Protein AF-A0A969BZ22-F1 (afdb_monomer_lite)

Sequence (84 aa):
MTLTLNLPPDIETLLVQRAERTGQELSSLAIALLSVGLSSEGDDFFDAVAGIQRGLDDFEAGQFSSLGDFVAEQNQKYGLKLEA

Structure (mmCIF, N/CA/C/O backbone):
data_AF-A0A969BZ22-F1
#
_entry.id   AF-A0A969BZ22-F1
#
loop_
_atom_site.group_PDB
_atom_site.id
_atom_site.type_symbol
_atom_site.label_atom_id
_atom_site.label_alt_id
_atom_site.label_comp_id
_atom_site.label_asym_id
_atom_site.label_entity_id
_atom_site.label_seq_id
_atom_site.pdbx_PDB_ins_code
_atom_site.Cartn_x
_atom_site.Cartn_y
_atom_site.Cartn_z
_atom_site.occupancy
_atom_site.B_iso_or_equiv
_atom_site.auth_seq_id
_atom_site.auth_comp_id
_atom_site.auth_asym_id
_atom_site.auth_atom_id
_atom_site.pdbx_PDB_model_num
ATOM 1 N N . MET A 1 1 ? -24.599 10.091 14.004 1.00 81.25 1 MET A N 1
ATOM 2 C CA . MET A 1 1 ? -25.046 8.682 14.061 1.00 81.25 1 MET A CA 1
ATOM 3 C C . MET A 1 1 ? -23.977 7.916 14.828 1.00 81.25 1 MET A C 1
ATOM 5 O O . MET A 1 1 ? -22.813 8.246 14.640 1.00 81.25 1 MET A O 1
ATOM 9 N N . THR A 1 2 ? -24.336 6.985 15.710 1.00 83.38 2 THR A N 1
ATOM 10 C CA . THR A 1 2 ? -23.356 6.241 16.523 1.00 83.38 2 THR A CA 1
ATOM 11 C C . THR A 1 2 ? -23.211 4.834 15.959 1.00 83.38 2 THR A C 1
ATOM 13 O O . THR A 1 2 ? -24.218 4.160 15.759 1.00 83.38 2 THR A O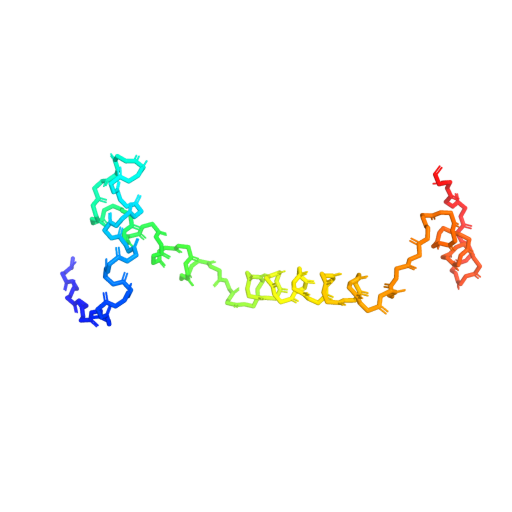 1
ATOM 16 N N . LEU A 1 3 ? -21.975 4.412 15.689 1.00 84.00 3 LEU A N 1
ATOM 17 C CA . LEU A 1 3 ? -21.635 3.075 15.206 1.00 84.00 3 LEU A CA 1
ATOM 18 C C . LEU A 1 3 ? -20.736 2.400 16.244 1.00 84.00 3 LEU A C 1
ATOM 20 O O . LEU A 1 3 ? -19.728 2.976 16.647 1.00 84.00 3 LEU A O 1
ATOM 24 N N . THR A 1 4 ? -21.093 1.189 16.663 1.00 90.94 4 THR A N 1
ATOM 25 C CA . THR A 1 4 ? -20.273 0.362 17.556 1.00 90.94 4 THR A CA 1
ATOM 26 C C . THR A 1 4 ? -19.696 -0.791 16.747 1.00 90.94 4 THR A C 1
ATOM 28 O O . THR A 1 4 ? -20.446 -1.547 16.132 1.00 90.94 4 THR A O 1
ATOM 31 N N . LEU A 1 5 ? -18.369 -0.910 16.733 1.00 86.50 5 LEU A N 1
ATOM 32 C CA . LEU A 1 5 ? -17.644 -1.969 16.037 1.00 86.50 5 LEU A CA 1
ATOM 33 C C . LEU A 1 5 ? -17.026 -2.907 17.068 1.00 86.50 5 LEU A C 1
ATOM 35 O O . LEU A 1 5 ? -16.392 -2.443 18.012 1.00 86.50 5 LEU A O 1
ATOM 39 N N . ASN A 1 6 ? -17.193 -4.213 16.871 1.00 93.06 6 ASN A N 1
ATOM 40 C CA . ASN A 1 6 ? -16.467 -5.217 17.638 1.00 93.06 6 ASN A CA 1
ATOM 41 C C . ASN A 1 6 ? -15.229 -5.610 16.830 1.00 93.06 6 ASN A C 1
ATOM 43 O O . ASN A 1 6 ? -15.351 -6.253 15.786 1.00 93.06 6 ASN A O 1
ATOM 47 N N . LEU A 1 7 ? -14.057 -5.157 17.269 1.00 90.31 7 LEU A N 1
ATOM 48 C CA . LEU A 1 7 ? -12.801 -5.409 16.571 1.00 90.31 7 LEU A CA 1
ATOM 49 C C . LEU A 1 7 ? -12.181 -6.728 17.052 1.00 90.31 7 LEU A C 1
ATOM 51 O O . LEU A 1 7 ? -12.279 -7.051 18.237 1.00 90.31 7 LEU A O 1
ATOM 55 N N . PRO A 1 8 ? -11.517 -7.496 16.171 1.00 94.88 8 PRO A N 1
ATOM 56 C CA . PRO A 1 8 ? -10.632 -8.563 16.618 1.00 94.88 8 PRO A CA 1
ATOM 57 C C . PRO A 1 8 ? -9.542 -7.999 17.552 1.00 94.88 8 PRO A C 1
ATOM 59 O O . PRO A 1 8 ? -9.036 -6.908 17.264 1.00 94.88 8 PRO A O 1
ATOM 62 N N . PRO A 1 9 ? -9.130 -8.725 18.612 1.00 92.31 9 PRO A N 1
ATOM 63 C CA . PRO A 1 9 ? -8.173 -8.220 19.607 1.00 92.31 9 PRO A CA 1
ATOM 64 C C . PRO A 1 9 ? -6.861 -7.693 19.009 1.00 92.31 9 PRO A C 1
ATOM 66 O O . PRO A 1 9 ? -6.320 -6.681 19.457 1.00 92.31 9 PRO A O 1
ATOM 69 N N . ASP A 1 10 ? -6.371 -8.341 17.952 1.00 93.62 10 ASP A N 1
ATOM 70 C CA . ASP A 1 10 ? -5.130 -7.950 17.279 1.00 93.62 10 ASP A CA 1
ATOM 71 C C . ASP A 1 10 ? -5.273 -6.601 16.556 1.00 93.62 10 ASP A C 1
ATOM 73 O O . ASP A 1 10 ? -4.371 -5.763 16.588 1.00 93.62 10 ASP A O 1
ATOM 77 N N . ILE A 1 11 ? -6.436 -6.352 15.945 1.00 92.81 11 ILE A N 1
ATOM 78 C CA . ILE A 1 11 ? -6.732 -5.099 15.240 1.00 92.81 11 ILE A CA 1
ATOM 79 C C . ILE A 1 11 ? -6.921 -3.955 16.232 1.00 92.81 11 ILE A C 1
ATOM 81 O O . ILE A 1 11 ? -6.417 -2.856 16.002 1.00 92.81 11 ILE A O 1
ATOM 85 N N . GLU A 1 12 ? -7.610 -4.211 17.344 1.00 94.19 12 GLU A N 1
ATOM 86 C CA . GLU A 1 12 ? -7.749 -3.239 18.429 1.00 94.19 12 GLU A CA 1
ATOM 87 C C . GLU A 1 12 ? -6.376 -2.840 18.984 1.00 94.19 12 GLU A C 1
ATOM 89 O O . GLU A 1 12 ? -6.063 -1.651 19.070 1.00 94.19 12 GLU A O 1
ATOM 94 N N . THR A 1 13 ? -5.518 -3.826 19.258 1.00 95.44 13 THR A N 1
ATOM 95 C CA . THR A 1 13 ? -4.152 -3.602 19.752 1.00 95.44 13 THR A CA 1
ATOM 96 C C . THR A 1 13 ? -3.341 -2.734 18.788 1.00 95.44 13 THR A C 1
ATOM 98 O O . THR A 1 13 ? -2.715 -1.759 19.209 1.00 95.44 13 THR A O 1
ATOM 101 N N . LEU A 1 14 ? -3.378 -3.037 17.486 1.00 94.69 14 LEU A N 1
ATOM 102 C CA . LEU A 1 14 ? -2.685 -2.246 16.463 1.00 94.69 14 LEU A CA 1
ATOM 103 C C . LEU A 1 14 ? -3.209 -0.809 16.381 1.00 94.69 14 LEU A C 1
ATOM 105 O O . LEU A 1 14 ? -2.424 0.131 16.221 1.00 94.69 14 LEU A O 1
ATOM 109 N N . LEU A 1 15 ? -4.526 -0.626 16.487 1.00 93.75 15 LEU A N 1
ATOM 110 C CA . LEU A 1 15 ? -5.150 0.691 16.438 1.00 93.75 15 LEU A CA 1
ATOM 111 C C . LEU A 1 15 ? -4.724 1.547 17.639 1.00 93.75 15 LEU A C 1
ATOM 113 O O . LEU A 1 15 ? -4.341 2.703 17.448 1.00 93.75 15 LEU A O 1
ATOM 117 N N . VAL A 1 16 ? -4.720 0.967 18.845 1.00 95.50 16 VAL A N 1
ATOM 118 C CA . VAL A 1 16 ? -4.270 1.630 20.080 1.00 95.50 16 VAL A CA 1
ATOM 119 C C . VAL A 1 16 ? -2.795 2.014 19.992 1.00 95.50 16 VAL A C 1
ATOM 121 O O . VAL A 1 16 ? -2.461 3.187 20.148 1.00 95.50 16 VAL A O 1
ATOM 124 N N . GLN A 1 17 ? -1.915 1.075 19.638 1.00 96.12 17 GLN A N 1
ATOM 125 C CA . GLN A 1 17 ? -0.479 1.353 19.505 1.00 96.12 17 GLN A CA 1
ATOM 126 C C . GLN A 1 17 ? -0.198 2.459 18.484 1.00 96.12 17 GLN A C 1
ATOM 128 O O . GLN A 1 17 ? 0.678 3.308 18.674 1.00 96.12 17 GLN A O 1
ATOM 133 N N . ARG A 1 18 ? -0.938 2.473 17.371 1.00 94.19 18 ARG A N 1
ATOM 134 C CA . ARG A 1 18 ? -0.783 3.503 16.344 1.00 94.19 18 ARG A CA 1
ATOM 135 C C . ARG A 1 18 ? -1.272 4.867 16.828 1.00 94.19 18 ARG A C 1
ATOM 137 O O . ARG A 1 18 ? -0.609 5.859 16.520 1.00 94.19 18 ARG A O 1
ATOM 144 N N . ALA A 1 19 ? -2.375 4.921 17.573 1.00 95.19 19 ALA A N 1
ATOM 145 C CA . ALA A 1 19 ? -2.882 6.145 18.190 1.00 95.19 19 ALA A CA 1
ATOM 146 C C . ALA A 1 19 ? -1.854 6.734 19.169 1.00 95.19 19 ALA A C 1
ATOM 148 O O . ALA A 1 19 ? -1.469 7.894 19.027 1.00 95.19 19 ALA A O 1
ATOM 149 N N . GLU A 1 20 ? -1.304 5.906 20.061 1.00 95.50 20 GLU A N 1
ATOM 150 C CA . GLU A 1 20 ? -0.257 6.302 21.013 1.00 95.50 20 GLU A CA 1
ATOM 151 C C . GLU A 1 20 ? 0.995 6.828 20.304 1.00 95.50 20 GLU A C 1
ATOM 153 O O . GLU A 1 20 ? 1.473 7.924 20.598 1.00 95.50 20 GLU A O 1
ATOM 158 N N . ARG A 1 21 ? 1.497 6.089 19.306 1.00 94.25 21 ARG A N 1
ATOM 159 C CA . ARG A 1 21 ? 2.702 6.466 18.549 1.00 94.25 21 ARG A CA 1
ATOM 160 C C . ARG A 1 21 ? 2.554 7.801 17.817 1.00 94.25 21 ARG A C 1
ATOM 162 O O . ARG A 1 21 ? 3.545 8.485 17.579 1.00 94.25 21 ARG A O 1
ATOM 169 N N . THR A 1 22 ? 1.340 8.138 17.396 1.00 88.94 22 THR A N 1
ATOM 170 C CA . THR A 1 22 ? 1.057 9.345 16.605 1.00 88.94 22 THR A CA 1
ATOM 171 C C . THR A 1 22 ? 0.497 10.494 17.441 1.00 88.94 22 THR A C 1
ATOM 173 O O . THR A 1 22 ? 0.325 11.589 16.908 1.00 88.94 22 THR A O 1
ATOM 176 N N . GLY A 1 23 ? 0.233 10.270 18.735 1.00 93.75 23 GLY A N 1
ATOM 177 C CA . GLY A 1 23 ? -0.417 11.242 19.615 1.00 93.75 23 GLY A CA 1
ATOM 178 C C . GLY A 1 23 ? -1.843 11.594 19.179 1.00 93.75 23 GLY A C 1
ATOM 179 O O . GLY A 1 23 ? -2.315 12.692 19.464 1.00 93.75 23 GLY A O 1
ATOM 180 N N . GLN A 1 24 ? -2.506 10.707 18.432 1.00 92.38 24 GLN A N 1
ATOM 181 C CA . GLN A 1 24 ? -3.853 10.927 17.912 1.00 92.38 24 GLN A CA 1
ATOM 182 C C . GLN A 1 24 ? -4.900 10.280 18.817 1.00 92.38 24 GLN A C 1
ATOM 184 O O . GLN A 1 24 ? -4.691 9.195 19.350 1.00 92.38 24 GLN A O 1
ATOM 189 N N . GLU A 1 25 ? -6.068 10.910 18.921 1.00 95.38 25 GLU A N 1
ATOM 190 C CA . GLU A 1 25 ? -7.238 10.294 19.549 1.00 95.38 25 GLU A CA 1
ATOM 191 C C . GLU A 1 25 ? -7.682 9.048 18.771 1.00 95.38 25 GLU A C 1
ATOM 193 O O . GLU A 1 25 ? -7.784 9.071 17.539 1.00 95.38 25 GLU A O 1
ATOM 198 N N . LEU A 1 26 ? -8.003 7.975 19.500 1.00 92.25 26 LEU A N 1
ATOM 199 C CA . LEU A 1 26 ? -8.361 6.674 18.924 1.00 92.25 26 LEU A CA 1
ATOM 200 C C . LEU A 1 26 ? -9.553 6.777 17.961 1.00 92.25 26 LEU A C 1
ATOM 202 O O . LEU A 1 26 ? -9.546 6.187 16.882 1.00 92.25 26 LEU A O 1
ATOM 206 N N . SER A 1 27 ? -10.562 7.569 18.332 1.00 90.88 27 SER A N 1
ATOM 207 C CA . SER A 1 27 ? -11.762 7.807 17.523 1.00 90.88 27 SER A CA 1
ATOM 208 C C . SER A 1 27 ? -11.443 8.549 16.223 1.00 90.88 27 SER A C 1
ATOM 210 O O . SER A 1 27 ? -11.918 8.155 15.159 1.00 90.88 27 SER A O 1
ATOM 212 N N . SER A 1 28 ? -10.593 9.575 16.284 1.00 89.94 28 SER A N 1
ATOM 213 C CA . SER A 1 28 ? -10.144 10.337 15.115 1.00 89.94 28 SER A CA 1
ATOM 214 C C . SER A 1 28 ? -9.340 9.466 14.151 1.00 89.94 28 SER A C 1
ATOM 216 O O . SER A 1 28 ? -9.570 9.511 12.942 1.00 89.94 28 SER A O 1
ATOM 218 N N . LEU A 1 29 ? -8.439 8.628 14.676 1.00 92.94 29 LEU A N 1
ATOM 219 C CA . LEU A 1 29 ? -7.676 7.671 13.874 1.00 92.94 29 LEU A CA 1
ATOM 220 C C . LEU A 1 29 ? -8.592 6.626 13.220 1.00 92.94 29 LEU A C 1
ATOM 222 O O . LEU A 1 29 ? -8.459 6.359 12.027 1.00 92.94 29 LEU A O 1
ATOM 226 N N . ALA A 1 30 ? -9.544 6.065 13.971 1.00 91.75 30 ALA A N 1
ATOM 227 C CA . ALA A 1 30 ? -10.501 5.092 13.447 1.00 91.75 30 ALA A CA 1
ATOM 228 C C . ALA A 1 30 ? -11.346 5.679 12.305 1.00 91.75 30 ALA A C 1
ATOM 230 O O . ALA A 1 30 ? -11.496 5.047 11.261 1.00 91.75 30 ALA A O 1
ATOM 231 N N . ILE A 1 31 ? -11.849 6.909 12.469 1.00 91.00 31 ILE A N 1
ATOM 232 C CA . ILE A 1 31 ? -12.617 7.610 11.431 1.00 91.00 31 ILE A CA 1
ATOM 233 C C . ILE A 1 31 ? -11.756 7.860 10.194 1.00 91.00 31 ILE A C 1
ATOM 235 O O . ILE A 1 31 ? -12.227 7.636 9.082 1.00 91.00 31 ILE A O 1
ATOM 239 N N . ALA A 1 32 ? -10.506 8.295 10.361 1.00 87.44 32 ALA A N 1
ATOM 240 C CA . ALA A 1 32 ? -9.603 8.514 9.237 1.00 87.44 32 ALA A CA 1
ATOM 241 C C . ALA A 1 32 ? -9.342 7.216 8.455 1.00 87.44 32 ALA A C 1
ATOM 243 O O . ALA A 1 32 ? -9.440 7.214 7.232 1.00 87.44 32 ALA A O 1
ATOM 244 N N . LEU A 1 33 ? -9.079 6.103 9.147 1.00 88.38 33 LEU A N 1
ATOM 245 C CA . LEU A 1 33 ? -8.850 4.800 8.512 1.00 88.38 33 LEU A CA 1
ATOM 246 C C . LEU A 1 33 ? -10.097 4.275 7.793 1.00 88.38 33 LEU A C 1
ATOM 248 O O . LEU A 1 33 ? -9.992 3.807 6.662 1.00 88.38 33 LEU A O 1
ATOM 252 N N . LEU A 1 34 ? -11.274 4.401 8.413 1.00 88.12 34 LEU A N 1
ATOM 253 C CA . LEU A 1 34 ? -12.548 4.076 7.767 1.00 88.12 34 LEU A CA 1
ATOM 254 C C . LEU A 1 34 ? -12.792 4.965 6.548 1.00 88.12 34 LEU A C 1
ATOM 256 O O . LEU A 1 34 ? -13.230 4.472 5.518 1.00 88.12 34 LEU A O 1
ATOM 260 N N . SER A 1 35 ? -12.475 6.258 6.640 1.00 85.62 35 SER A N 1
ATOM 261 C CA . SER A 1 35 ? -12.637 7.191 5.523 1.00 85.62 35 SER A CA 1
ATOM 262 C C . SER A 1 35 ? -11.730 6.807 4.363 1.00 85.62 35 SER A C 1
ATOM 264 O O . SER A 1 35 ? -12.209 6.741 3.244 1.00 85.62 35 SER A O 1
ATOM 266 N N . VAL A 1 36 ? -10.461 6.477 4.628 1.00 82.56 36 VAL A N 1
ATOM 267 C CA . VAL A 1 36 ? -9.519 5.999 3.605 1.00 82.56 36 VAL A CA 1
ATOM 268 C C . VAL A 1 36 ? -10.041 4.724 2.949 1.00 82.56 36 VAL A C 1
ATOM 270 O O . VAL A 1 36 ? -10.175 4.697 1.729 1.00 82.56 36 VAL A O 1
ATOM 273 N N . GLY A 1 37 ? -10.409 3.715 3.745 1.00 79.31 37 GLY A N 1
ATOM 274 C CA . GLY A 1 37 ? -10.890 2.432 3.227 1.00 79.31 37 GLY A CA 1
ATOM 275 C C . GLY A 1 37 ? -12.214 2.520 2.461 1.00 79.31 37 GLY A C 1
ATOM 276 O O . GLY A 1 37 ? -12.431 1.743 1.541 1.00 79.31 37 GLY A O 1
ATOM 277 N N . LEU A 1 38 ? -13.089 3.466 2.814 1.00 80.94 38 LEU A N 1
ATOM 278 C CA . LEU A 1 38 ? -14.352 3.711 2.108 1.00 80.94 38 LEU A CA 1
ATOM 279 C C . LEU A 1 38 ? -14.202 4.679 0.922 1.00 80.94 38 LEU A C 1
ATOM 281 O O . LEU A 1 38 ? -15.069 4.696 0.054 1.00 80.94 38 LEU A O 1
ATOM 285 N N . SER A 1 39 ? -13.151 5.510 0.903 1.00 72.75 39 SER A N 1
ATOM 286 C CA . SER A 1 39 ? -12.871 6.476 -0.172 1.00 72.75 39 SER A CA 1
ATOM 287 C C . SER A 1 39 ? -12.032 5.907 -1.306 1.00 72.75 39 SER A C 1
ATOM 289 O O . SER A 1 39 ? -12.090 6.443 -2.410 1.00 72.75 39 SER A O 1
ATOM 291 N N . SER A 1 40 ? -11.251 4.851 -1.057 1.00 64.44 40 SER A N 1
ATOM 292 C CA . SER A 1 40 ? -10.690 4.094 -2.165 1.00 64.44 40 SER A CA 1
ATOM 293 C C . SER A 1 40 ? -11.852 3.371 -2.830 1.00 64.44 40 SER A C 1
ATOM 295 O O . SER A 1 40 ? -12.491 2.530 -2.194 1.00 64.44 40 SER A O 1
ATOM 297 N N . GLU A 1 41 ? -12.121 3.662 -4.101 1.00 62.69 41 GLU A N 1
ATOM 298 C CA . GLU A 1 41 ? -12.682 2.630 -4.970 1.00 62.69 41 GLU A CA 1
ATOM 299 C C . GLU A 1 41 ? -11.742 1.432 -4.791 1.00 62.69 41 GLU A C 1
ATOM 301 O O . GLU A 1 41 ? -10.544 1.565 -5.025 1.00 62.69 41 GLU A O 1
ATOM 306 N N . GLY A 1 42 ? -12.234 0.361 -4.160 1.00 58.12 42 GLY A N 1
ATOM 307 C CA . GLY A 1 42 ? -11.433 -0.606 -3.395 1.00 58.12 42 GLY A CA 1
ATOM 308 C C . GLY A 1 42 ? -10.339 -1.356 -4.159 1.00 58.12 42 GLY A C 1
ATOM 309 O O . GLY A 1 42 ? -9.660 -2.178 -3.558 1.00 58.12 42 GLY A O 1
ATOM 310 N N . ASP A 1 43 ? -10.138 -1.062 -5.434 1.00 60.94 43 ASP A N 1
ATOM 311 C CA . ASP A 1 43 ? -9.169 -1.720 -6.293 1.00 60.94 43 ASP A CA 1
ATOM 312 C C . ASP A 1 43 ? -7.810 -0.994 -6.244 1.00 60.94 43 ASP A C 1
ATOM 314 O O . ASP A 1 43 ? -6.802 -1.631 -5.959 1.00 60.94 43 ASP A O 1
ATOM 318 N N . ASP A 1 44 ? -7.749 0.342 -6.331 1.00 74.06 44 ASP A N 1
ATOM 319 C CA . ASP A 1 44 ? -6.468 1.061 -6.497 1.00 74.06 44 ASP A CA 1
ATOM 320 C C . ASP A 1 44 ? -5.485 0.887 -5.324 1.00 74.06 44 ASP A C 1
ATOM 322 O O . ASP A 1 44 ? -4.279 0.723 -5.527 1.00 74.06 44 ASP A O 1
ATOM 326 N N . PHE A 1 45 ? -5.966 0.926 -4.075 1.00 75.44 45 PHE A N 1
ATOM 327 C CA . PHE A 1 45 ? -5.082 0.803 -2.908 1.00 75.44 45 PHE A CA 1
ATOM 328 C C . PHE A 1 45 ? -4.557 -0.625 -2.744 1.00 75.44 45 PHE A C 1
ATOM 330 O O . PHE A 1 45 ? -3.360 -0.826 -2.524 1.00 75.44 45 PHE A O 1
ATOM 337 N N . PHE A 1 46 ? -5.438 -1.621 -2.842 1.00 78.31 46 PHE A N 1
ATOM 338 C CA . PHE A 1 46 ? -5.041 -3.016 -2.682 1.00 78.31 46 PHE A CA 1
ATOM 339 C C . PHE A 1 46 ? -4.231 -3.508 -3.885 1.00 78.31 46 PHE A C 1
ATOM 341 O O . PHE A 1 46 ? -3.254 -4.228 -3.681 1.00 78.31 46 PHE A O 1
ATOM 348 N N . ASP A 1 47 ? -4.533 -3.040 -5.098 1.00 82.12 47 ASP A N 1
ATOM 349 C CA . ASP A 1 47 ? -3.737 -3.310 -6.297 1.00 82.12 47 ASP A CA 1
ATOM 350 C C . ASP A 1 47 ? -2.354 -2.665 -6.218 1.00 82.12 47 ASP A C 1
ATOM 352 O O . ASP A 1 47 ? -1.364 -3.293 -6.604 1.00 82.12 47 ASP A O 1
ATOM 356 N N . ALA A 1 48 ? -2.242 -1.453 -5.663 1.00 85.12 48 ALA A N 1
ATOM 357 C CA . ALA A 1 48 ? -0.946 -0.829 -5.410 1.00 85.12 48 ALA A CA 1
ATOM 358 C C . ALA A 1 48 ? -0.121 -1.642 -4.400 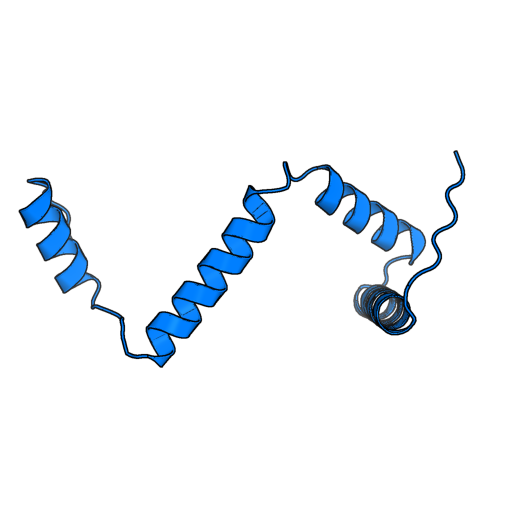1.00 85.12 48 ALA A C 1
ATOM 360 O O . ALA A 1 48 ? 1.052 -1.924 -4.651 1.00 85.12 48 ALA A O 1
ATOM 361 N N . VAL A 1 49 ? -0.727 -2.072 -3.286 1.00 85.56 49 VAL A N 1
ATOM 362 C CA . VAL A 1 49 ? -0.056 -2.923 -2.286 1.00 85.56 49 VAL A CA 1
ATOM 363 C C . VAL A 1 49 ? 0.375 -4.259 -2.902 1.00 85.56 49 VAL A C 1
ATOM 365 O O . VAL A 1 49 ? 1.525 -4.668 -2.736 1.00 85.56 49 VAL A O 1
ATOM 368 N N . ALA A 1 50 ? -0.502 -4.915 -3.665 1.00 86.50 50 ALA A N 1
ATOM 369 C CA . ALA A 1 50 ? -0.191 -6.163 -4.358 1.00 86.50 50 ALA A CA 1
ATOM 370 C C . ALA A 1 50 ? 0.888 -5.977 -5.440 1.00 86.50 50 ALA A C 1
ATOM 372 O O . ALA A 1 50 ? 1.729 -6.851 -5.644 1.00 86.50 50 ALA A O 1
ATOM 373 N N . GLY A 1 51 ? 0.894 -4.842 -6.141 1.00 91.81 51 GLY A N 1
ATOM 374 C CA . GLY A 1 51 ? 1.929 -4.470 -7.105 1.00 91.81 51 GLY A CA 1
ATOM 375 C C . GLY A 1 51 ? 3.302 -4.308 -6.458 1.00 91.81 51 GLY A C 1
ATOM 376 O O . GLY A 1 51 ? 4.277 -4.852 -6.970 1.00 91.81 51 GLY A O 1
ATOM 377 N N . ILE A 1 52 ? 3.370 -3.625 -5.311 1.00 92.12 52 ILE A N 1
ATOM 378 C CA . ILE A 1 52 ? 4.613 -3.466 -4.545 1.00 92.12 52 ILE A CA 1
ATOM 379 C C . ILE A 1 52 ? 5.143 -4.827 -4.098 1.00 92.12 52 ILE A C 1
ATOM 381 O O . ILE A 1 52 ? 6.317 -5.111 -4.320 1.00 92.12 52 ILE A O 1
ATOM 385 N N . GLN A 1 53 ? 4.291 -5.675 -3.509 1.00 92.31 53 GLN A N 1
ATOM 386 C CA . GLN A 1 53 ? 4.726 -6.990 -3.035 1.00 92.31 53 GLN A CA 1
ATOM 387 C C . GLN A 1 53 ? 5.257 -7.854 -4.183 1.00 92.31 53 GLN A C 1
ATOM 389 O O . GLN A 1 53 ? 6.341 -8.408 -4.057 1.00 92.31 53 GLN A O 1
ATOM 394 N N . ARG A 1 54 ? 4.564 -7.886 -5.331 1.00 95.31 54 ARG A N 1
ATOM 395 C CA . ARG A 1 54 ? 5.059 -8.587 -6.527 1.00 95.31 54 ARG A CA 1
ATOM 396 C C . ARG A 1 54 ? 6.434 -8.090 -6.964 1.00 95.31 54 ARG A C 1
ATOM 398 O O . ARG A 1 54 ? 7.306 -8.899 -7.231 1.00 95.31 54 ARG A O 1
ATOM 405 N N . GLY A 1 55 ? 6.649 -6.774 -6.991 1.00 94.19 55 GLY A N 1
ATOM 406 C CA . GLY A 1 55 ? 7.956 -6.216 -7.348 1.00 94.19 55 GLY A CA 1
ATOM 407 C C . GLY A 1 55 ? 9.073 -6.604 -6.372 1.00 94.19 55 GLY A C 1
ATOM 408 O O . GLY A 1 55 ? 10.208 -6.811 -6.796 1.00 94.19 55 GLY A O 1
ATOM 409 N N . LEU A 1 56 ? 8.765 -6.720 -5.075 1.00 95.50 56 LEU A N 1
ATOM 410 C CA . LEU A 1 56 ? 9.716 -7.204 -4.070 1.00 95.50 56 LEU A CA 1
ATOM 411 C C . LEU A 1 56 ? 10.023 -8.696 -4.262 1.00 95.50 56 LEU A C 1
ATOM 413 O O . LEU A 1 56 ? 11.194 -9.071 -4.256 1.00 95.50 56 LEU A O 1
ATOM 417 N N . ASP A 1 57 ? 8.997 -9.515 -4.495 1.00 95.62 57 ASP A N 1
ATOM 418 C CA . ASP A 1 57 ? 9.142 -10.956 -4.728 1.00 95.62 57 ASP A CA 1
ATOM 419 C C . ASP A 1 57 ? 9.958 -11.238 -6.008 1.00 95.62 57 ASP A C 1
ATOM 421 O O . ASP A 1 57 ? 10.882 -12.055 -5.994 1.00 95.62 57 ASP A O 1
ATOM 425 N N . ASP A 1 58 ? 9.676 -10.517 -7.100 1.00 96.75 58 ASP A N 1
ATOM 426 C CA . ASP A 1 58 ? 10.417 -10.602 -8.365 1.00 96.75 58 ASP A CA 1
ATOM 427 C C . ASP A 1 58 ? 11.894 -10.228 -8.153 1.00 96.75 58 ASP A C 1
ATOM 429 O O . ASP A 1 58 ? 12.801 -10.914 -8.633 1.00 96.75 58 ASP A O 1
ATOM 433 N N . PHE A 1 59 ? 12.164 -9.174 -7.376 1.00 92.88 59 PHE A N 1
ATOM 434 C CA . PHE A 1 59 ? 13.531 -8.774 -7.046 1.00 92.88 59 PHE A CA 1
ATOM 435 C C . PHE A 1 59 ? 14.277 -9.859 -6.256 1.00 92.88 59 PHE A C 1
ATOM 437 O O . PHE A 1 59 ? 15.415 -10.189 -6.600 1.00 92.88 59 PHE A O 1
ATOM 444 N N . GLU A 1 60 ? 13.641 -10.455 -5.242 1.00 94.50 60 GLU A N 1
ATOM 445 C CA . GLU A 1 60 ? 14.210 -11.571 -4.473 1.00 94.50 60 GLU A CA 1
ATOM 446 C C . GLU A 1 60 ? 14.471 -12.810 -5.344 1.00 94.50 60 GLU A C 1
ATOM 448 O O . GLU A 1 60 ? 15.483 -13.492 -5.168 1.00 94.50 60 GLU A O 1
ATOM 453 N N . ALA A 1 61 ? 13.613 -13.070 -6.333 1.00 96.69 61 ALA A N 1
ATOM 454 C CA . ALA A 1 61 ? 13.787 -14.139 -7.316 1.00 96.69 6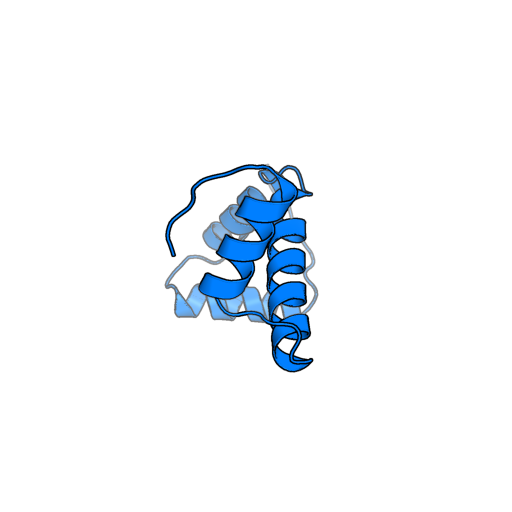1 ALA A CA 1
ATOM 455 C C . ALA A 1 61 ? 14.858 -13.836 -8.388 1.00 96.69 61 ALA A C 1
ATOM 457 O O . ALA A 1 61 ? 15.111 -14.671 -9.261 1.00 96.69 61 ALA A O 1
ATOM 458 N N . GLY A 1 62 ? 15.493 -12.659 -8.346 1.00 95.81 62 GLY A N 1
ATOM 459 C CA . GLY A 1 62 ? 16.477 -12.217 -9.338 1.00 95.81 62 GLY A CA 1
ATOM 460 C C . GLY A 1 62 ? 15.860 -11.768 -10.667 1.00 95.81 62 GLY A C 1
ATOM 461 O O . GLY A 1 62 ? 16.567 -11.652 -11.667 1.00 95.81 62 GLY A O 1
ATOM 462 N N . GLN A 1 63 ? 14.552 -11.516 -10.695 1.00 94.81 63 GLN A N 1
ATOM 463 C CA . GLN A 1 63 ? 13.795 -11.047 -11.853 1.00 94.81 63 GLN A CA 1
ATOM 464 C C . GLN A 1 63 ? 13.802 -9.516 -11.915 1.00 94.81 63 GLN A C 1
ATOM 466 O O . GLN A 1 63 ? 12.773 -8.851 -11.866 1.00 94.81 63 GLN A O 1
ATOM 471 N N . PHE A 1 64 ? 14.996 -8.943 -12.036 1.00 92.00 64 PHE A N 1
ATOM 472 C CA . PHE A 1 64 ? 15.185 -7.514 -12.260 1.00 92.00 64 PHE A CA 1
ATOM 473 C C . PHE A 1 64 ? 16.109 -7.287 -13.457 1.00 92.00 64 PHE A C 1
ATOM 475 O O . PHE A 1 64 ? 16.945 -8.125 -13.794 1.00 92.00 64 PHE A O 1
ATOM 482 N N . SER A 1 65 ? 15.977 -6.132 -14.097 1.00 92.44 65 SER A N 1
ATOM 483 C CA . SER A 1 65 ? 16.852 -5.701 -15.187 1.00 92.44 65 SER A CA 1
ATOM 484 C C . SER A 1 65 ? 17.455 -4.339 -14.875 1.00 92.44 65 SER A C 1
ATOM 486 O O . SER A 1 65 ? 16.932 -3.584 -14.051 1.00 92.44 65 SER A O 1
ATOM 488 N N . SER A 1 66 ? 18.555 -3.995 -15.545 1.00 94.69 66 SER A N 1
ATOM 489 C CA . SER A 1 66 ? 19.056 -2.626 -15.480 1.00 94.69 66 SER A CA 1
ATOM 490 C C . SER A 1 66 ? 18.102 -1.672 -16.208 1.00 94.69 66 SER A C 1
ATOM 492 O O . SER A 1 66 ? 17.353 -2.073 -17.106 1.00 94.69 66 SER A O 1
ATOM 494 N N . LEU A 1 67 ? 18.152 -0.387 -15.850 1.00 93.44 67 LEU A N 1
ATOM 495 C CA . LEU A 1 67 ? 17.398 0.648 -16.561 1.00 93.44 67 LEU A CA 1
ATOM 496 C C . LEU A 1 67 ? 17.803 0.721 -18.043 1.00 93.44 67 LEU A C 1
ATOM 498 O O . LEU A 1 67 ? 16.945 0.89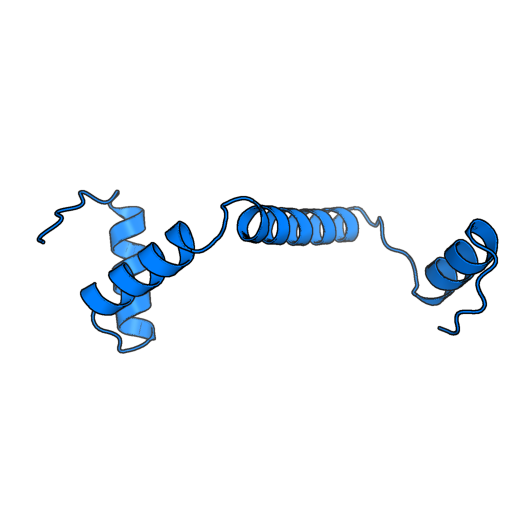7 -18.904 1.00 93.44 67 LEU A O 1
ATOM 502 N N . GLY A 1 68 ? 19.091 0.531 -18.344 1.00 96.25 68 GLY A N 1
ATOM 503 C CA . GLY A 1 68 ? 19.603 0.528 -19.715 1.00 96.25 68 GLY A CA 1
ATOM 504 C C . GLY A 1 68 ? 19.022 -0.606 -20.560 1.00 96.25 68 GLY A C 1
ATOM 505 O O . GLY A 1 68 ? 18.576 -0.358 -21.681 1.00 96.25 68 GLY A O 1
ATOM 506 N N . ASP A 1 69 ? 18.961 -1.822 -20.008 1.00 95.00 69 ASP A N 1
ATOM 507 C CA . ASP A 1 69 ? 18.377 -2.981 -20.698 1.00 95.00 69 ASP A CA 1
ATOM 508 C C . ASP A 1 69 ? 16.882 -2.770 -20.957 1.00 95.00 69 ASP A C 1
ATOM 510 O O . ASP A 1 69 ? 16.399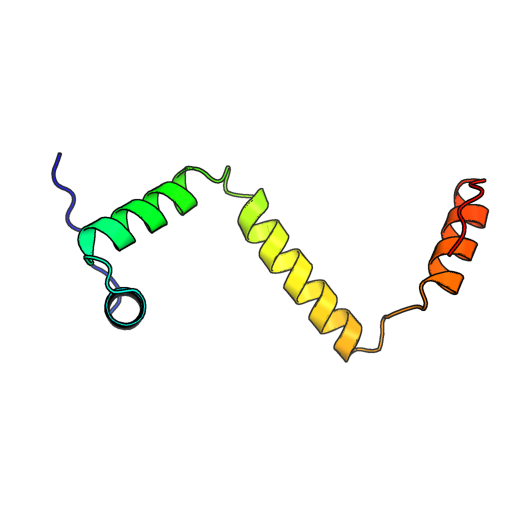 -3.009 -22.064 1.00 95.00 69 ASP A O 1
ATOM 514 N N . PHE A 1 70 ? 16.163 -2.236 -19.963 1.00 94.25 70 PHE A N 1
ATOM 515 C CA . PHE A 1 70 ? 14.749 -1.900 -20.101 1.00 94.25 70 PHE A CA 1
ATOM 516 C C . PHE A 1 70 ? 14.518 -0.856 -21.204 1.00 94.25 70 PHE A C 1
ATOM 518 O O . PHE A 1 70 ? 13.675 -1.053 -22.080 1.00 94.25 70 PHE A O 1
ATOM 525 N N . VAL A 1 71 ? 15.288 0.237 -21.205 1.00 96.12 71 VAL A N 1
ATOM 526 C CA . VAL A 1 71 ? 15.199 1.298 -22.222 1.00 96.12 71 VAL A CA 1
ATOM 527 C C . VAL A 1 71 ? 15.481 0.753 -23.623 1.00 96.12 71 VAL A C 1
ATOM 529 O O . VAL A 1 71 ? 14.746 1.069 -24.562 1.00 96.12 71 VAL A O 1
ATOM 532 N N . ALA A 1 72 ? 16.501 -0.096 -23.773 1.00 96.25 72 ALA A N 1
ATOM 533 C CA . ALA A 1 72 ? 16.813 -0.739 -25.045 1.00 96.25 72 ALA A CA 1
ATOM 534 C C . ALA A 1 72 ? 15.653 -1.622 -25.537 1.00 96.25 72 ALA A C 1
ATOM 536 O O . ALA A 1 72 ? 15.264 -1.523 -26.705 1.00 96.25 72 ALA A O 1
ATOM 537 N N . GLU A 1 73 ? 15.052 -2.419 -24.647 1.00 95.44 73 GLU A N 1
ATOM 538 C CA . GLU A 1 73 ? 13.889 -3.253 -24.964 1.00 95.44 73 GLU A CA 1
ATOM 539 C C . GLU A 1 73 ? 12.684 -2.405 -25.400 1.00 95.44 73 GLU A C 1
ATOM 541 O O . GLU A 1 73 ? 12.078 -2.681 -26.437 1.00 95.44 73 GLU A O 1
ATOM 546 N N . GLN A 1 74 ? 12.348 -1.342 -24.659 1.00 96.38 74 GLN A N 1
ATOM 547 C CA . GLN A 1 74 ? 11.204 -0.487 -24.995 1.00 96.38 74 GLN A CA 1
ATOM 548 C C . GLN A 1 74 ? 11.415 0.249 -26.326 1.00 96.38 74 GLN A C 1
ATOM 550 O O . GLN A 1 74 ? 10.492 0.328 -27.144 1.00 96.38 74 GLN A O 1
ATOM 555 N N . ASN A 1 75 ? 12.634 0.739 -26.581 1.00 96.56 75 ASN A N 1
ATOM 556 C CA . ASN A 1 75 ? 12.999 1.360 -27.855 1.00 96.56 75 ASN A CA 1
ATOM 557 C C . ASN A 1 75 ? 12.856 0.373 -29.020 1.00 96.56 75 ASN A C 1
ATOM 559 O O . ASN A 1 75 ? 12.286 0.728 -30.052 1.00 96.56 75 ASN A O 1
ATOM 563 N N . GLN A 1 76 ? 13.304 -0.874 -28.847 1.00 96.31 76 GLN A N 1
ATOM 564 C CA . GLN A 1 76 ? 13.164 -1.917 -29.864 1.00 96.31 76 GLN A CA 1
ATOM 565 C C . GLN A 1 76 ? 11.697 -2.297 -30.102 1.00 96.31 76 GLN A C 1
ATOM 567 O O . GLN A 1 76 ? 11.265 -2.402 -31.249 1.00 96.31 76 GLN A O 1
ATOM 572 N N . LYS A 1 77 ? 10.931 -2.511 -29.029 1.00 97.25 77 LYS A N 1
ATOM 573 C CA . LYS A 1 77 ? 9.559 -3.028 -29.085 1.00 97.25 77 LYS A CA 1
ATOM 574 C C . LYS A 1 77 ? 8.571 -2.024 -29.669 1.00 97.25 77 LYS A C 1
ATOM 576 O O . LYS A 1 77 ? 7.663 -2.416 -30.399 1.00 97.25 77 LYS A O 1
ATOM 581 N N . TYR A 1 78 ? 8.747 -0.745 -29.352 1.00 96.88 78 TYR A N 1
ATOM 582 C CA . TYR A 1 78 ? 7.783 0.304 -29.687 1.00 96.88 78 TYR A CA 1
ATOM 583 C C . TYR A 1 78 ? 8.343 1.390 -30.617 1.00 96.88 78 TYR A C 1
ATOM 585 O O . TYR A 1 78 ? 7.633 2.341 -30.936 1.00 96.88 78 TYR A O 1
ATOM 593 N N . GLY A 1 79 ? 9.595 1.269 -31.073 1.00 94.38 79 GLY A N 1
ATOM 594 C CA . GLY A 1 79 ? 10.232 2.267 -31.941 1.00 94.38 79 GLY A CA 1
ATOM 595 C C . GLY A 1 79 ? 10.496 3.603 -31.241 1.00 94.38 79 GLY A C 1
ATOM 596 O O . GLY A 1 79 ? 10.492 4.653 -31.886 1.00 94.38 79 GLY A O 1
ATOM 597 N N . LEU A 1 80 ? 10.679 3.573 -29.919 1.00 94.19 80 LEU A N 1
ATOM 598 C CA . LEU A 1 80 ? 10.933 4.759 -29.102 1.00 94.19 80 LEU A CA 1
ATOM 599 C C . LEU A 1 80 ? 12.409 5.187 -29.177 1.00 94.19 80 LEU A C 1
ATOM 601 O O . LEU A 1 80 ? 13.269 4.474 -29.698 1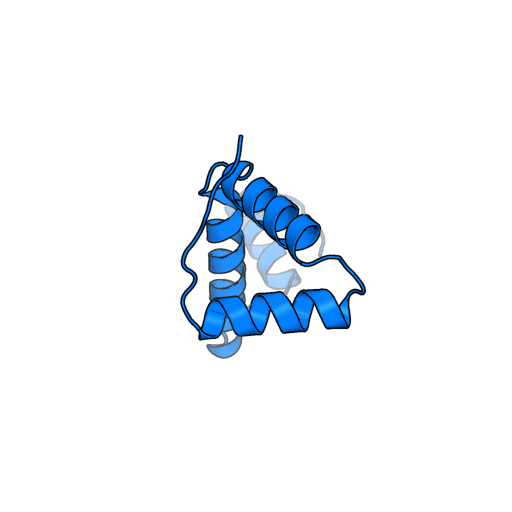.00 94.19 80 LEU A O 1
ATOM 605 N N . LYS A 1 81 ? 12.694 6.385 -28.659 1.00 93.88 81 LYS A N 1
ATOM 606 C CA . LYS A 1 81 ? 14.047 6.947 -28.508 1.00 93.88 81 LYS A CA 1
ATOM 607 C C . LYS A 1 81 ? 14.244 7.476 -27.089 1.00 93.88 81 LYS A C 1
ATOM 609 O O . LYS A 1 81 ? 14.491 8.660 -26.887 1.00 93.88 81 LYS A O 1
ATOM 614 N N . LEU A 1 82 ? 14.022 6.603 -26.117 1.00 91.69 82 LEU A N 1
ATOM 615 C CA . LEU A 1 82 ? 14.255 6.878 -24.706 1.00 91.69 82 LEU A CA 1
ATOM 616 C C . LEU A 1 82 ? 15.759 6.821 -24.408 1.00 91.69 82 LEU A C 1
ATOM 618 O O . LEU A 1 82 ? 16.472 6.000 -24.992 1.00 91.69 82 LEU A O 1
ATOM 622 N N . GLU A 1 83 ? 16.212 7.677 -23.497 1.00 89.56 83 GLU A N 1
ATOM 623 C CA . GLU A 1 83 ? 17.565 7.683 -22.932 1.00 89.56 83 GLU A CA 1
ATOM 624 C C . GLU A 1 83 ? 17.488 7.219 -21.468 1.00 89.56 83 GLU A C 1
ATOM 626 O O . GLU A 1 83 ? 16.493 7.495 -20.793 1.00 89.56 83 GLU A O 1
ATOM 631 N N . ALA A 1 84 ? 18.493 6.459 -21.025 1.00 79.62 84 ALA A N 1
ATOM 632 C CA . ALA A 1 84 ? 18.558 5.839 -19.698 1.00 79.62 84 ALA A CA 1
ATOM 633 C C . ALA A 1 84 ? 19.226 6.744 -18.656 1.00 79.62 84 ALA A C 1
ATOM 635 O O . ALA A 1 84 ? 20.161 7.486 -19.035 1.00 79.62 84 ALA A O 1
#

pLDDT: mean 89.65, std 8.46, range [58.12, 97.25]

Radius of gyration: 21.11 Å; chains: 1; bounding box: 45×25×53 Å

Foldseek 3Di:
DDDDDDDDPVVVVVLVVVCVVVVHDSVVSVVVVVCVCVVPPNCPVVVVVVVVVVVVVCVVVVNDDDPVVVQVVCCVVPVDDDDD

Secondary structure (DSSP, 8-state):
--------HHHHHHHHHHHHHHT--HHHHHHHHHHHHHHS-TTHHHHHHHHHHHHHHHHHTT----HHHHHHHHHHHH------